Protein AF-A0A3G2GBD2-F1 (afdb_monomer_lite)

Structure (mmCIF, N/CA/C/O backbone):
data_AF-A0A3G2GBD2-F1
#
_entry.id   AF-A0A3G2GBD2-F1
#
loop_
_atom_site.group_PDB
_atom_site.id
_atom_site.type_symbol
_atom_site.label_atom_id
_atom_site.label_alt_id
_atom_site.label_comp_id
_atom_site.label_asym_id
_atom_site.label_entity_id
_atom_site.label_seq_id
_atom_site.pdbx_PDB_ins_code
_atom_site.Cartn_x
_atom_site.Cartn_y
_atom_site.Cartn_z
_atom_site.occupancy
_atom_site.B_iso_or_equiv
_atom_site.auth_seq_id
_atom_site.auth_comp_id
_atom_site.auth_asym_id
_atom_site.auth_atom_id
_atom_site.pdbx_PDB_model_num
ATOM 1 N N . MET A 1 1 ? -3.063 11.799 7.514 1.00 60.97 1 MET A N 1
ATOM 2 C CA . MET A 1 1 ? -2.090 10.827 6.973 1.00 60.97 1 MET A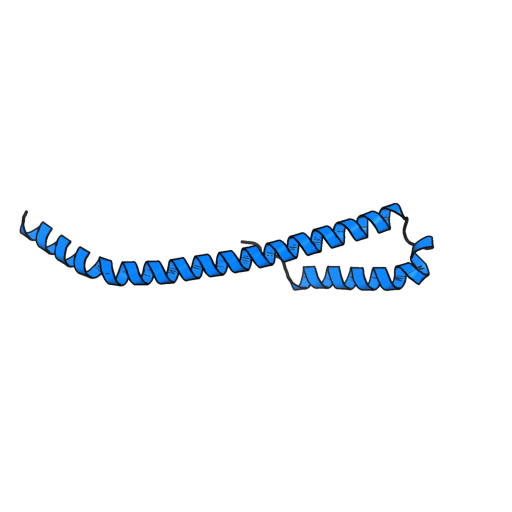 CA 1
ATOM 3 C C . MET A 1 1 ? -2.240 10.835 5.461 1.00 60.97 1 MET A C 1
ATOM 5 O O . MET A 1 1 ? -3.341 10.575 4.988 1.00 60.97 1 MET A O 1
ATOM 9 N N . LYS A 1 2 ? -1.204 11.241 4.718 1.00 73.31 2 LYS A N 1
ATOM 10 C CA . LYS A 1 2 ? -1.257 11.256 3.250 1.00 73.31 2 LYS A CA 1
ATOM 11 C C . LYS A 1 2 ? -1.246 9.800 2.775 1.00 73.31 2 LYS A C 1
ATOM 13 O O . LYS A 1 2 ? -0.380 9.039 3.198 1.00 73.31 2 LYS A O 1
ATOM 18 N N . ARG A 1 3 ? -2.253 9.392 2.004 1.00 86.31 3 ARG A N 1
ATOM 19 C CA . ARG A 1 3 ? -2.285 8.060 1.389 1.00 86.31 3 ARG A CA 1
ATOM 20 C C . ARG A 1 3 ? -1.477 8.095 0.098 1.00 86.31 3 ARG A C 1
ATOM 22 O O . ARG A 1 3 ? -1.441 9.142 -0.546 1.00 86.31 3 ARG A O 1
ATOM 29 N N . ILE A 1 4 ? -0.844 6.978 -0.250 1.00 90.69 4 ILE A N 1
ATOM 30 C CA . ILE A 1 4 ? -0.290 6.826 -1.595 1.00 90.69 4 ILE A CA 1
ATOM 31 C C . ILE A 1 4 ? -1.477 6.741 -2.553 1.00 90.69 4 ILE A C 1
ATOM 33 O O . ILE A 1 4 ? -2.413 5.971 -2.314 1.00 90.69 4 ILE A O 1
ATOM 37 N N . ASP A 1 5 ? -1.461 7.564 -3.598 1.00 92.69 5 ASP A N 1
ATOM 38 C CA . ASP A 1 5 ? -2.487 7.523 -4.628 1.00 92.69 5 ASP A CA 1
ATOM 39 C C . ASP A 1 5 ? -2.286 6.256 -5.471 1.00 92.69 5 ASP A C 1
ATOM 41 O O . ASP A 1 5 ? -1.259 6.046 -6.114 1.00 92.69 5 ASP A O 1
ATOM 45 N N . THR A 1 6 ? -3.275 5.366 -5.414 1.00 94.12 6 THR A N 1
ATOM 46 C CA . THR A 1 6 ? -3.242 4.086 -6.132 1.00 94.12 6 THR A CA 1
ATOM 47 C C . THR A 1 6 ? -3.328 4.283 -7.639 1.00 94.12 6 THR A C 1
ATOM 49 O O . THR A 1 6 ? -2.737 3.510 -8.387 1.00 94.12 6 THR A O 1
ATOM 52 N N . LYS A 1 7 ? -4.029 5.327 -8.088 1.00 95.12 7 LYS A N 1
ATOM 53 C CA . LYS A 1 7 ? -4.117 5.657 -9.503 1.00 95.12 7 LYS A CA 1
ATOM 54 C C . LYS A 1 7 ? -2.775 6.176 -10.004 1.00 95.12 7 LYS A C 1
ATOM 56 O O . LYS A 1 7 ? -2.293 5.676 -11.007 1.00 95.12 7 LYS A O 1
ATOM 61 N N . GLU A 1 8 ? -2.149 7.096 -9.270 1.00 94.81 8 GLU A N 1
ATOM 62 C CA . GLU A 1 8 ? -0.813 7.609 -9.611 1.00 94.81 8 GLU A CA 1
ATOM 63 C C . GLU A 1 8 ? 0.223 6.479 -9.689 1.00 94.81 8 GLU A C 1
ATOM 65 O O . GLU A 1 8 ? 0.979 6.394 -10.657 1.00 94.81 8 GLU A O 1
ATOM 70 N N . HIS A 1 9 ? 0.215 5.568 -8.708 1.00 95.50 9 HIS A N 1
ATOM 71 C CA . HIS A 1 9 ? 1.066 4.381 -8.733 1.00 95.50 9 HIS A CA 1
ATOM 72 C C . HIS A 1 9 ? 0.826 3.550 -10.000 1.00 95.50 9 HIS A C 1
ATOM 74 O O . HIS A 1 9 ? 1.768 3.261 -10.736 1.00 95.50 9 HIS A O 1
ATOM 80 N N . GLN A 1 10 ? -0.433 3.205 -10.286 1.00 96.88 10 GLN A N 1
ATOM 81 C CA . GLN A 1 10 ? -0.762 2.358 -11.426 1.00 96.88 10 GLN A CA 1
ATOM 82 C C . GLN A 1 10 ? -0.461 3.031 -12.768 1.00 96.88 10 GLN A C 1
ATOM 84 O O . GLN A 1 10 ? -0.003 2.366 -13.695 1.00 96.88 10 GLN A O 1
ATOM 89 N N . ASP A 1 11 ? -0.680 4.340 -12.873 1.00 97.69 11 ASP A N 1
ATOM 90 C CA . ASP A 1 11 ? -0.358 5.120 -14.063 1.00 97.69 11 ASP A CA 1
ATOM 91 C C . ASP A 1 11 ? 1.152 5.058 -14.353 1.00 97.69 11 ASP A C 1
ATOM 93 O O . ASP A 1 11 ? 1.538 4.801 -15.495 1.00 97.69 11 ASP A O 1
ATOM 97 N N . LEU A 1 12 ? 2.010 5.176 -13.331 1.00 97.00 12 LEU A N 1
ATOM 98 C CA . LEU A 1 12 ? 3.462 5.015 -13.483 1.00 97.00 12 LEU A CA 1
ATOM 99 C C . LEU A 1 12 ? 3.866 3.595 -13.908 1.00 97.00 12 LEU A C 1
ATOM 101 O O . LEU A 1 12 ? 4.689 3.452 -14.815 1.00 97.00 12 LEU A O 1
ATOM 105 N N . ILE A 1 13 ? 3.271 2.550 -13.317 1.00 97.56 13 ILE A N 1
ATOM 106 C CA . ILE A 1 13 ? 3.529 1.160 -13.737 1.00 97.56 13 ILE A CA 1
ATOM 107 C C . ILE A 1 13 ? 3.125 0.956 -15.201 1.00 97.56 13 ILE A C 1
ATOM 109 O O . ILE A 1 13 ? 3.883 0.392 -15.989 1.00 97.56 13 ILE A O 1
ATOM 113 N N . ASN A 1 14 ? 1.961 1.468 -15.599 1.00 97.50 14 ASN A N 1
ATOM 114 C CA . ASN A 1 14 ? 1.464 1.347 -16.967 1.00 97.50 14 ASN A CA 1
ATOM 115 C C . ASN A 1 14 ? 2.370 2.067 -17.978 1.00 97.50 14 ASN A C 1
ATOM 117 O O . ASN A 1 14 ? 2.594 1.558 -19.078 1.00 97.50 14 ASN A O 1
ATOM 121 N N . VAL A 1 15 ? 2.896 3.244 -17.624 1.00 97.56 15 VAL A N 1
ATOM 122 C CA . VAL A 1 15 ? 3.877 3.961 -18.452 1.00 97.56 15 VAL A CA 1
ATOM 123 C C . 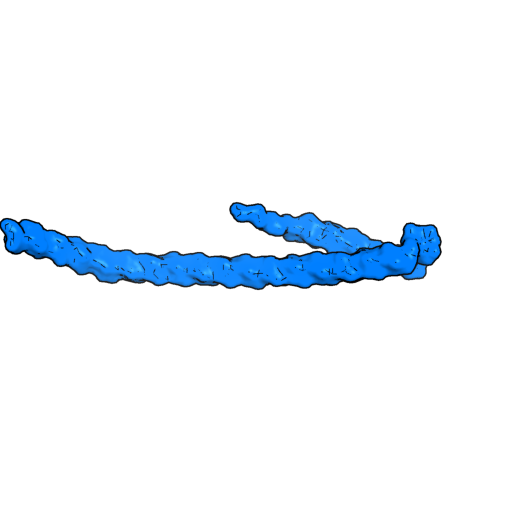VAL A 1 15 ? 5.154 3.136 -18.601 1.00 97.56 15 VAL A C 1
ATOM 125 O O . VAL A 1 15 ? 5.663 3.016 -19.714 1.00 97.56 15 VAL A O 1
ATOM 128 N N . PHE A 1 16 ? 5.639 2.517 -17.524 1.00 97.06 16 PHE A N 1
ATOM 129 C CA . PHE A 1 16 ? 6.831 1.676 -17.584 1.00 97.06 16 PHE A CA 1
ATOM 130 C C . PHE A 1 16 ? 6.631 0.395 -18.415 1.00 97.06 16 PHE A C 1
ATOM 132 O O . PHE A 1 16 ? 7.521 -0.013 -19.159 1.00 97.06 16 PHE A O 1
ATOM 139 N N . GLU A 1 17 ? 5.450 -0.222 -18.374 1.00 96.31 17 GLU A N 1
ATOM 140 C CA . GLU A 1 17 ? 5.158 -1.369 -19.244 1.00 96.31 17 GLU A CA 1
ATOM 141 C C . GLU A 1 17 ? 5.134 -0.978 -20.728 1.00 96.31 17 GLU A C 1
ATOM 143 O O . GLU A 1 17 ? 5.667 -1.703 -21.568 1.00 96.31 17 GLU A O 1
ATOM 148 N N . ARG A 1 18 ? 4.606 0.207 -21.066 1.00 95.94 18 ARG A N 1
ATOM 149 C CA . ARG A 1 18 ? 4.714 0.750 -22.433 1.00 95.94 18 ARG A CA 1
ATOM 150 C C . ARG A 1 18 ? 6.162 1.046 -22.809 1.00 95.94 18 ARG A C 1
ATOM 152 O O . ARG A 1 18 ? 6.573 0.737 -23.921 1.00 95.94 18 ARG A O 1
ATOM 159 N N . TYR A 1 19 ? 6.937 1.612 -21.884 1.00 95.69 19 TYR A N 1
ATOM 160 C CA . TYR A 1 19 ? 8.368 1.833 -22.073 1.00 95.69 19 TYR A CA 1
ATOM 161 C C . TYR A 1 19 ? 9.084 0.529 -22.445 1.00 95.69 19 TYR A C 1
ATOM 163 O O . TYR A 1 19 ? 9.776 0.500 -23.456 1.00 95.69 19 TYR A O 1
ATOM 171 N N . LYS A 1 20 ? 8.843 -0.570 -21.714 1.00 94.06 20 LYS A N 1
ATOM 172 C CA . LYS A 1 20 ? 9.422 -1.889 -22.024 1.00 94.06 20 LYS A CA 1
ATOM 173 C C . LYS A 1 20 ? 9.076 -2.371 -23.431 1.00 94.06 20 LYS A C 1
ATOM 175 O O . LYS A 1 20 ? 9.961 -2.838 -24.133 1.00 94.06 20 LYS A O 1
ATOM 180 N N . GLN A 1 21 ? 7.820 -2.220 -23.853 1.00 93.56 21 GLN A N 1
ATOM 181 C CA . GLN A 1 21 ? 7.382 -2.620 -25.197 1.00 93.56 21 GLN A CA 1
ATOM 182 C C . GLN A 1 21 ? 8.108 -1.851 -26.306 1.00 93.56 21 GLN A C 1
ATOM 184 O O . GLN A 1 21 ? 8.413 -2.415 -27.353 1.00 93.56 21 GLN A O 1
ATOM 189 N N . PHE A 1 22 ? 8.381 -0.562 -26.090 1.00 94.38 22 PHE A N 1
ATOM 190 C CA . PHE A 1 22 ? 9.095 0.262 -27.065 1.00 94.38 22 PHE A CA 1
ATOM 191 C C . PHE A 1 22 ? 10.612 0.131 -26.976 1.00 94.38 22 PHE A C 1
ATOM 193 O O . PHE A 1 22 ? 11.288 0.355 -27.978 1.00 94.38 22 PHE A O 1
ATOM 200 N N . TYR A 1 23 ? 11.151 -0.236 -25.814 1.00 93.19 23 TYR A N 1
ATOM 201 C CA . TYR A 1 23 ? 12.589 -0.370 -25.609 1.00 93.19 23 TYR A CA 1
ATOM 202 C C . TYR A 1 23 ? 13.201 -1.411 -26.552 1.00 93.19 23 TYR A C 1
ATOM 204 O O . TYR A 1 23 ? 14.240 -1.154 -27.152 1.00 93.19 23 TYR A O 1
ATOM 212 N N . ASP A 1 24 ? 12.515 -2.529 -26.785 1.00 87.50 24 ASP A N 1
ATOM 213 C CA . ASP A 1 24 ? 12.994 -3.566 -27.709 1.00 87.50 24 ASP A CA 1
ATOM 214 C C . ASP A 1 24 ? 13.084 -3.072 -29.168 1.00 87.50 24 ASP A C 1
ATOM 216 O O . ASP A 1 24 ? 13.860 -3.600 -29.962 1.00 87.50 24 ASP A O 1
ATOM 220 N N . LEU A 1 25 ? 12.304 -2.045 -29.527 1.00 92.19 25 LEU A N 1
ATOM 221 C CA . LEU A 1 25 ? 12.239 -1.487 -30.881 1.00 92.19 25 LEU A CA 1
ATOM 222 C C . LEU A 1 25 ? 13.148 -0.265 -31.072 1.00 92.19 25 LEU A C 1
ATOM 224 O O . LEU A 1 25 ? 13.703 -0.074 -32.153 1.00 92.19 25 LEU A O 1
ATOM 228 N N . TYR A 1 26 ? 13.266 0.580 -30.046 1.00 93.81 26 TYR A N 1
ATOM 229 C CA . TYR A 1 26 ? 13.874 1.913 -30.148 1.00 93.81 26 TYR A CA 1
ATOM 230 C C . TYR A 1 26 ? 14.837 2.245 -29.000 1.00 93.81 26 TYR A C 1
ATOM 232 O O . TYR A 1 26 ? 15.389 3.346 -28.961 1.00 93.81 26 TYR A O 1
ATOM 240 N N . GLY A 1 27 ? 15.032 1.341 -28.040 1.00 88.38 27 GLY A N 1
ATOM 241 C CA . GLY A 1 27 ? 15.769 1.605 -26.803 1.00 88.38 27 GLY A CA 1
ATOM 242 C C . GLY A 1 27 ? 17.214 2.019 -27.050 1.00 88.38 27 GLY A C 1
ATOM 243 O O . GLY A 1 27 ? 17.653 3.031 -26.517 1.00 88.38 27 GLY A O 1
ATOM 244 N N . ASN A 1 28 ? 17.907 1.323 -27.954 1.00 86.38 28 ASN A N 1
ATOM 245 C CA . ASN A 1 28 ? 19.318 1.559 -28.281 1.00 86.38 28 ASN A CA 1
ATOM 246 C C . ASN A 1 28 ? 19.630 2.941 -28.893 1.00 86.38 28 ASN A C 1
ATOM 248 O O . ASN A 1 28 ? 20.791 3.342 -28.911 1.00 86.38 28 ASN A O 1
ATOM 252 N N . ILE A 1 29 ? 18.625 3.657 -29.408 1.00 92.88 29 ILE A N 1
ATOM 253 C CA . ILE A 1 29 ? 18.777 5.001 -29.989 1.00 92.88 29 ILE A CA 1
ATOM 254 C C . ILE A 1 29 ? 18.134 6.102 -29.139 1.00 92.88 29 ILE A C 1
ATOM 256 O O . ILE A 1 29 ? 18.393 7.279 -29.381 1.00 92.88 29 ILE A O 1
ATOM 260 N N . THR A 1 30 ? 17.285 5.745 -28.171 1.00 92.19 30 THR A N 1
ATOM 261 C CA . THR A 1 30 ? 16.514 6.715 -27.374 1.00 92.19 30 THR A CA 1
ATOM 262 C C . THR A 1 30 ? 16.944 6.794 -25.915 1.00 92.19 30 THR A C 1
ATOM 264 O O . THR A 1 30 ? 16.657 7.799 -25.267 1.00 92.19 30 THR A O 1
ATOM 267 N N . VAL A 1 31 ? 17.615 5.767 -25.388 1.00 92.94 31 VAL A N 1
ATOM 268 C CA . VAL A 1 31 ? 17.959 5.661 -23.967 1.00 92.94 31 VAL A CA 1
ATOM 269 C C . VAL A 1 31 ? 19.331 5.012 -23.814 1.00 92.94 31 VAL A C 1
ATOM 271 O O . VAL A 1 31 ? 19.663 4.065 -24.523 1.00 92.94 31 VAL A O 1
ATOM 274 N N . THR A 1 32 ? 20.140 5.512 -22.881 1.00 94.25 32 THR A N 1
ATOM 275 C CA . THR A 1 32 ? 21.424 4.878 -22.557 1.00 94.25 32 THR A CA 1
ATOM 276 C C . THR A 1 32 ? 21.211 3.588 -21.756 1.00 94.25 32 THR A C 1
ATOM 278 O O . THR A 1 32 ? 20.197 3.426 -21.075 1.00 94.25 32 THR A O 1
ATOM 281 N N . GLU A 1 33 ? 22.163 2.654 -21.803 1.00 91.44 33 GLU A N 1
ATOM 282 C CA . GLU A 1 33 ? 22.083 1.421 -21.001 1.00 91.44 33 GLU A CA 1
ATOM 283 C C . GLU A 1 33 ? 22.029 1.713 -19.490 1.00 91.44 33 GLU A C 1
ATOM 285 O O . GLU A 1 33 ? 21.295 1.052 -18.752 1.00 91.44 33 GLU A O 1
ATOM 290 N N . ASP A 1 34 ? 22.756 2.738 -19.032 1.00 95.56 34 ASP A N 1
ATOM 291 C CA . ASP A 1 34 ? 22.743 3.166 -17.631 1.00 95.56 34 ASP A CA 1
ATOM 292 C C . ASP A 1 34 ? 21.372 3.721 -17.216 1.00 95.56 34 ASP A C 1
ATOM 294 O O . ASP A 1 34 ? 20.868 3.374 -16.144 1.00 95.56 34 ASP A O 1
ATOM 298 N N . ASP A 1 35 ? 20.730 4.525 -18.069 1.00 94.81 35 ASP A N 1
ATOM 299 C CA . ASP A 1 35 ? 19.393 5.058 -17.796 1.00 94.81 35 ASP A CA 1
ATOM 300 C C . ASP A 1 35 ? 18.333 3.947 -17.750 1.00 94.81 35 ASP A C 1
ATOM 302 O O . ASP A 1 35 ? 17.510 3.928 -16.833 1.00 94.81 35 ASP A O 1
ATOM 306 N N . ASP A 1 36 ? 18.361 2.984 -18.680 1.00 95.12 36 ASP A N 1
ATOM 307 C CA . ASP A 1 36 ? 17.453 1.822 -18.656 1.00 95.12 36 ASP A CA 1
ATOM 308 C C . ASP A 1 36 ? 17.633 1.002 -17.370 1.00 95.12 36 ASP A C 1
ATOM 310 O O . ASP A 1 36 ? 16.656 0.660 -16.692 1.00 95.12 36 ASP A O 1
ATOM 314 N N . LYS A 1 37 ? 18.885 0.762 -16.968 1.00 95.88 37 LYS A N 1
ATOM 315 C CA . LYS A 1 37 ? 19.200 0.070 -15.716 1.00 95.88 37 LYS A CA 1
ATOM 316 C C . LYS A 1 37 ? 18.641 0.814 -14.503 1.00 95.88 37 LYS A C 1
ATOM 318 O O . LYS A 1 37 ? 18.038 0.186 -13.628 1.00 95.88 37 LYS A O 1
ATOM 323 N N . ILE A 1 38 ? 18.800 2.138 -14.455 1.00 97.25 38 ILE A N 1
ATOM 324 C CA . ILE A 1 38 ? 18.240 2.973 -13.386 1.00 97.25 38 ILE A CA 1
ATOM 325 C C . ILE A 1 38 ? 16.711 2.881 -13.387 1.00 97.25 38 ILE A C 1
ATOM 327 O O . ILE A 1 38 ? 16.122 2.662 -12.328 1.00 97.25 38 ILE A O 1
ATOM 331 N N . LEU A 1 39 ? 16.053 2.994 -14.542 1.00 96.12 39 LEU A N 1
ATOM 332 C CA . LEU A 1 39 ? 14.592 2.915 -14.645 1.00 96.12 39 LEU A CA 1
ATOM 333 C C . LEU A 1 39 ? 14.057 1.567 -14.139 1.00 96.12 39 LEU A C 1
ATOM 335 O O . LEU A 1 39 ? 13.140 1.541 -13.314 1.00 96.12 39 LEU A O 1
ATOM 339 N N . ARG A 1 40 ? 14.671 0.452 -14.555 1.00 96.19 40 ARG A N 1
ATOM 340 C CA . ARG A 1 40 ? 14.319 -0.906 -14.094 1.00 96.19 40 ARG A CA 1
ATOM 341 C C . ARG A 1 40 ? 14.533 -1.094 -12.598 1.00 96.19 40 ARG A C 1
ATOM 343 O O . ARG A 1 40 ? 13.727 -1.745 -11.930 1.00 96.19 40 ARG A O 1
ATOM 350 N N . GLN A 1 41 ? 15.598 -0.521 -12.050 1.00 98.00 41 GLN A N 1
ATOM 351 C CA . GLN A 1 41 ? 15.827 -0.557 -10.613 1.00 98.00 41 GLN A CA 1
ATOM 352 C C . GLN A 1 41 ? 14.751 0.247 -9.870 1.00 98.00 41 GLN A C 1
ATOM 354 O O . GLN A 1 41 ? 14.121 -0.267 -8.946 1.00 98.00 41 GLN A O 1
ATOM 359 N N . ARG A 1 42 ? 14.495 1.491 -10.289 1.00 97.88 42 ARG A N 1
ATOM 360 C CA . ARG A 1 42 ? 13.563 2.392 -9.598 1.00 97.88 42 ARG A CA 1
ATOM 361 C C . ARG A 1 42 ? 12.120 1.920 -9.656 1.00 97.88 42 ARG A C 1
ATOM 363 O O . ARG A 1 42 ? 11.419 2.058 -8.659 1.00 97.88 42 ARG A O 1
ATOM 370 N N . ILE A 1 43 ? 11.675 1.334 -10.767 1.00 97.81 43 ILE A N 1
ATOM 371 C CA . ILE A 1 43 ? 10.319 0.777 -10.837 1.00 97.81 43 ILE A CA 1
ATOM 372 C C . ILE A 1 43 ? 10.158 -0.423 -9.895 1.0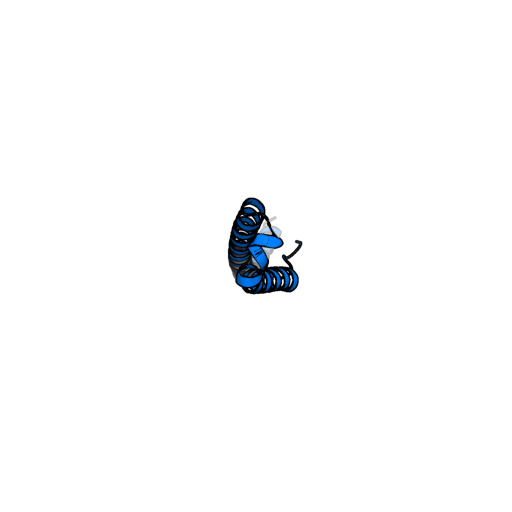0 97.81 43 ILE A C 1
ATOM 374 O O . ILE A 1 43 ? 9.137 -0.534 -9.222 1.00 97.81 43 ILE A O 1
ATOM 378 N N . THR A 1 44 ? 11.191 -1.266 -9.777 1.00 97.75 44 THR A N 1
ATOM 379 C CA . THR A 1 44 ? 11.192 -2.425 -8.873 1.00 97.75 44 THR A CA 1
ATOM 380 C C . THR A 1 44 ? 11.127 -1.964 -7.417 1.00 97.75 44 THR A C 1
ATOM 382 O O . THR A 1 44 ? 10.318 -2.460 -6.634 1.00 97.75 44 THR A O 1
ATOM 385 N N . GLU A 1 45 ? 11.932 -0.961 -7.056 1.00 98.00 45 GLU A N 1
ATOM 386 C CA . GLU A 1 45 ? 11.900 -0.337 -5.730 1.00 98.00 45 GLU A CA 1
ATOM 387 C C . GLU A 1 45 ? 10.541 0.322 -5.437 1.00 98.00 45 GLU A C 1
ATOM 389 O O . GLU A 1 45 ? 10.014 0.187 -4.329 1.00 98.00 45 GLU A O 1
ATOM 394 N N . LEU A 1 46 ? 9.945 1.003 -6.423 1.00 97.31 46 LEU A N 1
ATOM 395 C CA . LEU A 1 46 ? 8.632 1.638 -6.299 1.00 97.31 46 LEU A CA 1
ATOM 396 C C . LEU A 1 46 ? 7.529 0.603 -6.042 1.00 97.31 46 LEU A C 1
ATOM 398 O O . LEU A 1 46 ? 6.720 0.799 -5.134 1.00 97.31 46 LEU A O 1
ATOM 402 N N . GLN A 1 47 ? 7.506 -0.489 -6.812 1.00 97.38 47 GLN A N 1
ATOM 403 C CA . GLN A 1 47 ? 6.553 -1.589 -6.638 1.00 97.38 47 GLN A CA 1
ATOM 404 C C . GLN A 1 47 ? 6.698 -2.228 -5.257 1.00 97.38 47 GLN A C 1
ATOM 406 O O . GLN A 1 47 ? 5.726 -2.272 -4.506 1.00 97.38 47 GLN A O 1
ATOM 411 N N . GLY A 1 48 ? 7.919 -2.599 -4.859 1.00 97.75 48 GLY A N 1
ATOM 412 C CA . GLY A 1 48 ? 8.160 -3.186 -3.538 1.00 97.75 48 GLY A CA 1
ATOM 413 C C . GLY A 1 48 ? 7.767 -2.254 -2.385 1.00 97.75 48 GLY A C 1
ATOM 414 O O . GLY A 1 48 ? 7.191 -2.692 -1.387 1.00 97.75 48 GLY A O 1
ATOM 415 N N . THR A 1 49 ? 8.014 -0.949 -2.530 1.00 97.19 49 THR A N 1
ATOM 416 C CA . THR A 1 49 ? 7.595 0.052 -1.537 1.00 97.19 49 THR A CA 1
ATOM 417 C C . THR A 1 49 ? 6.071 0.166 -1.459 1.00 97.19 49 THR A C 1
ATOM 419 O O . THR A 1 49 ? 5.515 0.269 -0.362 1.00 97.19 49 THR A O 1
ATOM 422 N N . TYR A 1 50 ? 5.380 0.138 -2.601 1.00 97.12 50 TYR A N 1
ATOM 423 C CA . TYR A 1 50 ? 3.921 0.188 -2.654 1.00 97.12 50 TYR A CA 1
ATOM 424 C C . TYR A 1 50 ? 3.279 -1.070 -2.055 1.00 97.12 50 TYR A C 1
ATOM 426 O O . TYR A 1 50 ? 2.352 -0.956 -1.252 1.00 97.12 50 TYR A O 1
ATOM 434 N N . ASP A 1 51 ? 3.812 -2.252 -2.353 1.00 97.12 51 ASP A N 1
ATOM 435 C CA . ASP A 1 51 ? 3.343 -3.517 -1.781 1.00 97.12 51 ASP A CA 1
ATOM 436 C C . ASP A 1 51 ? 3.487 -3.520 -0.257 1.00 97.12 51 ASP A C 1
ATOM 438 O O . ASP A 1 51 ? 2.545 -3.837 0.477 1.00 97.12 51 ASP A O 1
ATOM 442 N N . TYR A 1 52 ? 4.642 -3.076 0.244 1.00 97.69 52 TYR A N 1
ATOM 443 C CA . TYR A 1 52 ? 4.858 -2.938 1.680 1.00 97.69 52 TYR A CA 1
ATOM 444 C C . TYR A 1 52 ? 3.887 -1.931 2.315 1.00 97.69 52 TYR A C 1
ATOM 446 O O . TYR A 1 52 ? 3.329 -2.183 3.386 1.00 97.69 52 TYR A O 1
ATOM 454 N N . TYR A 1 53 ? 3.612 -0.814 1.638 1.00 96.25 53 TYR A N 1
ATOM 455 C CA . TYR A 1 53 ? 2.596 0.142 2.072 1.00 96.25 53 TYR A CA 1
ATOM 456 C C . TYR A 1 53 ? 1.197 -0.491 2.182 1.00 96.25 53 TYR A C 1
ATOM 458 O O . TYR A 1 53 ? 0.497 -0.236 3.167 1.00 96.25 53 TYR A O 1
ATOM 466 N N . GLN A 1 54 ? 0.795 -1.345 1.235 1.00 96.00 54 GLN A N 1
ATOM 467 C CA . GLN A 1 54 ? -0.488 -2.056 1.299 1.00 96.00 54 GLN A CA 1
ATOM 468 C C . GLN A 1 54 ? -0.564 -2.995 2.509 1.00 96.00 54 GLN A C 1
ATOM 470 O O . GLN A 1 54 ? -1.574 -3.006 3.221 1.00 96.00 54 GLN A O 1
ATOM 475 N N . VAL A 1 55 ? 0.520 -3.719 2.805 1.00 97.62 55 VAL A N 1
ATOM 476 C CA . VAL A 1 55 ? 0.616 -4.564 4.008 1.00 97.62 55 VAL A CA 1
ATOM 477 C C . VAL A 1 55 ? 0.449 -3.727 5.279 1.00 97.62 55 VAL A C 1
ATOM 479 O O . VAL A 1 55 ? -0.339 -4.079 6.160 1.00 97.62 55 VAL A O 1
ATOM 482 N N . LEU A 1 56 ? 1.125 -2.578 5.369 1.00 96.62 56 LEU A N 1
ATOM 483 C CA . LEU A 1 56 ? 1.006 -1.684 6.523 1.00 96.62 56 LEU A CA 1
ATOM 484 C C . LEU A 1 56 ? -0.413 -1.126 6.693 1.00 96.62 56 LEU A C 1
ATOM 486 O O . LEU A 1 56 ? -0.915 -1.049 7.817 1.00 96.62 56 LEU A O 1
ATOM 490 N N . LEU A 1 57 ? -1.083 -0.752 5.600 1.00 95.12 57 LEU A N 1
ATOM 491 C CA . LEU A 1 57 ? -2.479 -0.309 5.646 1.00 95.12 57 LEU A CA 1
ATOM 492 C C . LEU A 1 57 ? -3.415 -1.405 6.161 1.00 95.12 57 LEU A C 1
ATOM 494 O O . LEU A 1 57 ? -4.335 -1.122 6.942 1.00 95.12 57 LEU A O 1
ATOM 498 N N . PHE A 1 58 ? -3.190 -2.644 5.730 1.00 96.50 58 PHE A N 1
ATOM 499 C CA . PHE A 1 58 ? -3.962 -3.793 6.180 1.00 96.50 58 PHE A CA 1
ATOM 500 C C . PHE A 1 58 ? -3.791 -4.025 7.688 1.00 96.50 58 PHE A C 1
ATOM 502 O O . PHE A 1 58 ? -4.784 -4.074 8.423 1.00 96.50 58 PHE A O 1
ATOM 509 N N . GLU A 1 59 ? -2.550 -4.072 8.176 1.00 97.62 59 GLU A N 1
ATOM 510 C CA . GLU A 1 59 ? -2.268 -4.275 9.602 1.00 97.62 59 GLU A CA 1
ATOM 511 C C . GLU A 1 59 ? -2.784 -3.116 10.468 1.00 97.62 59 GLU A C 1
ATOM 513 O O . GLU A 1 59 ? -3.371 -3.342 11.531 1.00 97.62 59 GLU A O 1
ATOM 5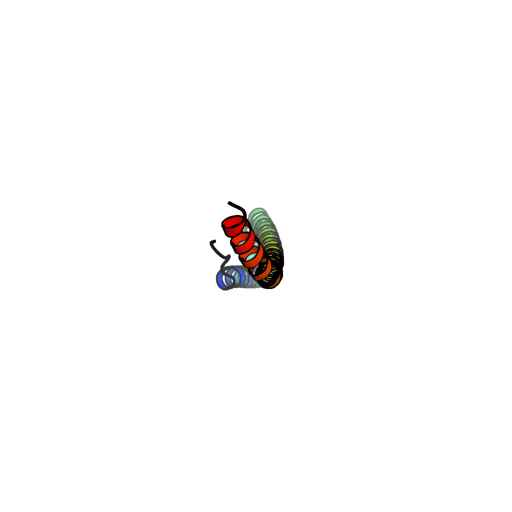18 N N . LEU A 1 60 ? -2.679 -1.869 9.995 1.00 96.44 60 LEU A N 1
ATOM 519 C CA . LEU A 1 60 ? -3.259 -0.713 10.684 1.00 96.44 60 LEU A CA 1
ATOM 520 C C . LEU A 1 60 ? -4.783 -0.841 10.813 1.00 96.44 60 LEU A C 1
ATOM 522 O O . LEU A 1 60 ? -5.345 -0.587 11.881 1.00 96.44 60 LEU A O 1
ATOM 526 N N . SER A 1 61 ? -5.458 -1.268 9.745 1.00 96.44 61 SER A N 1
ATOM 527 C CA . SER A 1 61 ? -6.913 -1.459 9.740 1.00 96.44 61 SER A CA 1
ATOM 528 C C . SER A 1 61 ? -7.341 -2.545 10.729 1.00 96.44 61 SER A C 1
ATOM 530 O O . SER A 1 61 ? -8.304 -2.373 11.483 1.00 96.44 61 SER A O 1
ATOM 532 N N . LYS A 1 62 ? -6.591 -3.648 10.785 1.00 98.12 62 LYS A N 1
ATOM 533 C CA . LYS A 1 62 ? -6.791 -4.736 11.749 1.00 98.12 62 LYS A CA 1
ATOM 534 C C . LYS A 1 62 ? -6.574 -4.273 13.192 1.00 98.12 62 LYS A C 1
ATOM 536 O O . LYS A 1 62 ? -7.391 -4.585 14.064 1.00 98.12 62 LYS A O 1
ATOM 541 N N . CYS A 1 63 ? -5.523 -3.492 13.440 1.00 98.12 63 CYS A N 1
ATOM 542 C CA . CYS A 1 63 ? -5.234 -2.900 14.745 1.00 98.12 63 CYS A CA 1
ATOM 543 C C . CYS A 1 63 ? -6.382 -1.993 15.216 1.00 98.12 63 CYS A C 1
ATOM 545 O O . CYS A 1 63 ? -6.922 -2.187 16.309 1.00 98.12 63 CYS A O 1
ATOM 547 N N . LEU A 1 64 ? -6.837 -1.075 14.356 1.00 98.00 64 LEU A N 1
ATOM 548 C CA . LEU A 1 64 ? -7.964 -0.183 14.644 1.00 98.00 64 LEU A CA 1
ATOM 549 C C . LEU A 1 64 ? -9.235 -0.961 14.997 1.00 98.00 64 LEU A C 1
ATOM 551 O O . LEU A 1 64 ? -9.885 -0.660 16.000 1.00 98.00 64 LEU A O 1
ATOM 555 N N . ARG A 1 65 ? -9.564 -2.000 14.223 1.00 98.12 65 ARG A N 1
ATOM 556 C CA . ARG A 1 65 ? -10.743 -2.841 14.473 1.00 98.12 65 ARG A CA 1
ATOM 557 C C . ARG A 1 65 ? -10.646 -3.578 15.810 1.00 98.12 65 ARG A C 1
ATOM 559 O O . ARG A 1 65 ? -11.618 -3.632 16.563 1.00 98.12 65 ARG A O 1
ATOM 566 N N . THR A 1 66 ? -9.465 -4.102 16.127 1.00 98.44 66 THR A N 1
ATOM 567 C CA . THR A 1 66 ? -9.194 -4.815 17.385 1.00 98.44 66 THR A CA 1
ATOM 568 C C . THR A 1 66 ? -9.328 -3.886 18.589 1.00 98.44 66 THR A C 1
ATOM 570 O O . THR A 1 66 ? -9.968 -4.242 19.583 1.00 98.44 66 THR A O 1
ATOM 573 N N . TYR A 1 67 ? -8.790 -2.668 18.487 1.00 98.25 67 TYR A N 1
ATOM 574 C CA . TYR A 1 67 ? -8.929 -1.642 19.515 1.00 98.25 67 TYR A CA 1
ATOM 575 C C . TYR A 1 67 ? -10.397 -1.251 19.732 1.00 98.25 67 TYR A C 1
ATOM 577 O O . TYR A 1 67 ? -10.873 -1.208 20.868 1.00 98.25 67 TYR A O 1
ATOM 585 N N . GLN A 1 68 ? -11.144 -1.003 18.653 1.00 98.31 68 GLN A N 1
ATOM 586 C CA . GLN A 1 68 ? -12.562 -0.642 18.732 1.00 98.31 68 GLN A CA 1
ATOM 587 C C . GLN A 1 68 ? -13.389 -1.737 19.414 1.00 98.31 68 GLN A C 1
ATOM 589 O O . GLN A 1 68 ? -14.145 -1.439 20.339 1.00 98.31 68 GLN A O 1
ATOM 594 N N . LEU A 1 69 ? -13.197 -3.000 19.026 1.00 98.38 69 LEU A N 1
ATOM 595 C CA . LEU A 1 69 ? -13.891 -4.133 19.637 1.00 98.38 69 LEU A CA 1
ATOM 596 C C . LEU A 1 69 ? -13.551 -4.266 21.128 1.00 98.38 69 LEU A C 1
ATOM 598 O O . LEU A 1 69 ? -14.443 -4.312 21.976 1.00 98.38 69 LEU A O 1
ATOM 602 N N . THR A 1 70 ? -12.259 -4.277 21.453 1.00 98.19 70 THR A N 1
ATOM 603 C CA . THR A 1 70 ? -11.783 -4.432 22.833 1.00 98.19 70 THR A CA 1
ATOM 604 C C . THR A 1 70 ? -12.267 -3.287 23.718 1.00 98.19 70 THR A C 1
ATOM 606 O O . THR A 1 70 ? -12.777 -3.516 24.815 1.00 98.19 70 THR A O 1
ATOM 609 N N . SER A 1 71 ? -12.178 -2.045 23.236 1.00 97.81 71 SER A N 1
ATOM 610 C CA . SER A 1 71 ? -12.639 -0.874 23.985 1.00 97.81 71 SER A CA 1
ATOM 611 C C . SER A 1 71 ? -14.150 -0.899 24.225 1.00 97.81 71 SER A C 1
ATOM 613 O O . SER A 1 71 ? -14.590 -0.568 25.326 1.00 97.81 71 SER A O 1
ATOM 615 N N . ALA A 1 72 ? -14.957 -1.344 23.256 1.00 97.75 72 ALA A N 1
ATOM 616 C CA . ALA A 1 72 ? -16.399 -1.497 23.433 1.00 97.75 72 ALA A CA 1
ATOM 617 C C . ALA A 1 72 ? -16.734 -2.537 24.517 1.00 97.75 72 ALA A C 1
ATOM 619 O O . ALA A 1 72 ? -17.545 -2.264 25.408 1.00 97.75 72 ALA A O 1
ATOM 620 N N . ILE A 1 73 ? -16.055 -3.691 24.495 1.00 97.56 73 ILE A N 1
ATOM 621 C CA . ILE A 1 73 ? -16.205 -4.735 25.517 1.00 97.56 73 ILE A CA 1
ATOM 622 C C . ILE A 1 73 ? -15.846 -4.175 26.894 1.00 97.56 73 ILE A C 1
ATOM 624 O O . ILE A 1 73 ? -16.666 -4.248 27.813 1.00 97.56 73 ILE A O 1
ATOM 628 N N . LEU A 1 74 ? -14.672 -3.555 27.033 1.00 97.56 74 LEU A N 1
ATOM 629 C CA . LEU A 1 74 ? -14.220 -2.986 28.303 1.00 97.56 74 LEU A CA 1
ATOM 630 C C . LEU A 1 74 ? -15.199 -1.941 28.837 1.00 97.56 74 LEU A C 1
ATOM 632 O O . LEU A 1 74 ? -15.606 -2.030 29.992 1.00 97.56 74 LEU A O 1
ATOM 636 N N . ARG A 1 75 ? -15.660 -1.003 28.002 1.00 96.25 75 ARG A N 1
ATOM 637 C CA . ARG A 1 75 ? -16.662 -0.001 28.405 1.00 96.25 75 ARG A CA 1
ATOM 638 C C . ARG A 1 75 ? -17.939 -0.657 28.925 1.00 96.25 75 ARG A C 1
ATOM 640 O O . ARG A 1 75 ? -18.422 -0.281 29.993 1.00 96.25 75 ARG A O 1
ATOM 647 N N . SER A 1 76 ? -18.451 -1.668 28.218 1.00 95.31 76 SER A N 1
ATOM 648 C CA . SER A 1 76 ? -19.672 -2.379 28.620 1.00 95.31 76 SER A CA 1
ATOM 649 C C . SER A 1 76 ? -19.529 -3.075 29.979 1.00 95.31 76 SER A C 1
ATOM 651 O O . SER A 1 76 ? -20.459 -3.058 30.788 1.00 95.31 76 SER A O 1
ATOM 653 N N . LYS A 1 77 ? -18.348 -3.643 30.260 1.00 96.12 77 LYS A N 1
ATOM 654 C CA . LYS A 1 77 ? -18.078 -4.407 31.482 1.00 96.12 77 LYS A CA 1
ATOM 655 C C . LYS A 1 77 ? -17.661 -3.530 32.655 1.00 96.12 77 LYS A C 1
ATOM 657 O O . LYS A 1 77 ? -18.032 -3.838 33.779 1.00 96.12 77 LYS A O 1
ATOM 662 N N . MET A 1 78 ? -16.934 -2.441 32.417 1.00 96.56 78 MET A N 1
ATOM 663 C CA . MET A 1 78 ? -16.377 -1.598 33.478 1.00 96.56 78 MET A CA 1
ATOM 664 C C . MET A 1 78 ? -17.349 -0.521 33.954 1.00 96.56 78 MET A C 1
ATOM 666 O O . MET A 1 78 ? -17.424 -0.258 35.151 1.00 96.56 78 MET A O 1
ATOM 670 N N . TYR A 1 79 ? -18.116 0.111 33.060 1.00 94.75 79 TYR A N 1
ATOM 671 C CA . TYR A 1 79 ? -18.852 1.326 33.429 1.00 94.75 79 TYR A CA 1
ATOM 672 C C . TYR A 1 79 ? -19.948 1.073 34.471 1.00 94.75 79 TYR A C 1
ATOM 674 O O . TYR A 1 79 ? -20.146 1.895 35.363 1.00 94.75 79 TYR A O 1
ATOM 682 N N . SER A 1 80 ? -20.651 -0.061 34.401 1.00 92.62 80 SER A N 1
ATOM 683 C CA . SER A 1 80 ? -21.694 -0.393 35.382 1.00 92.62 80 SER A CA 1
ATOM 684 C C . SER A 1 80 ? -21.119 -0.674 36.786 1.00 92.62 80 SER A C 1
ATOM 686 O O . SER A 1 80 ? -21.543 0.002 37.729 1.00 92.62 80 SER A O 1
ATOM 688 N N . PRO A 1 81 ? -20.122 -1.566 36.959 1.00 94.75 81 PRO A N 1
ATOM 689 C CA . PRO A 1 81 ? -19.445 -1.758 38.243 1.00 94.75 81 PRO A CA 1
ATOM 690 C C . PRO A 1 81 ? -18.806 -0.486 38.794 1.00 94.75 81 PRO A C 1
ATOM 692 O O . PRO A 1 81 ? -19.024 -0.169 39.959 1.00 94.75 81 PRO A O 1
ATOM 695 N N . VAL A 1 82 ? -18.095 0.286 37.962 1.00 95.50 82 VAL A N 1
ATOM 696 C CA . VAL A 1 82 ? -17.450 1.536 38.394 1.00 95.50 82 VAL A CA 1
ATOM 697 C C . VAL A 1 82 ? -18.482 2.518 38.947 1.00 95.50 82 VAL A C 1
ATOM 699 O O . VAL A 1 82 ? -18.266 3.089 40.016 1.00 95.50 82 VAL A O 1
ATOM 702 N N . ARG A 1 83 ? -19.644 2.673 38.292 1.00 92.38 83 ARG A N 1
ATOM 703 C CA . ARG A 1 83 ? -20.734 3.515 38.816 1.00 92.38 83 ARG A CA 1
ATOM 704 C C . ARG A 1 83 ? -21.215 3.040 40.185 1.00 92.38 83 ARG A C 1
ATOM 706 O O . ARG A 1 83 ? -21.309 3.852 41.099 1.00 92.38 83 ARG A O 1
ATOM 713 N N . LYS A 1 84 ? -21.462 1.735 40.347 1.00 94.38 84 LYS A N 1
ATOM 714 C CA . LYS A 1 84 ? -21.900 1.156 41.629 1.00 94.38 84 LYS A CA 1
ATOM 715 C C . LYS A 1 84 ? -20.868 1.386 42.736 1.00 94.38 84 LYS A C 1
ATOM 717 O O . LYS A 1 84 ? -21.226 1.875 43.803 1.00 94.38 84 LYS A O 1
ATOM 722 N N . MET A 1 85 ? -19.596 1.098 42.464 1.00 94.12 85 MET A N 1
ATOM 723 C CA . MET A 1 85 ? -18.489 1.318 43.402 1.00 94.12 85 MET A CA 1
ATOM 724 C C . MET A 1 85 ? -18.372 2.794 43.798 1.00 94.12 85 MET A C 1
ATOM 726 O O . MET A 1 85 ? -18.218 3.109 44.975 1.00 94.12 85 MET A O 1
ATOM 730 N N . THR A 1 86 ? -18.527 3.708 42.837 1.00 92.69 86 THR A N 1
ATOM 731 C CA . THR A 1 86 ? -18.509 5.157 43.094 1.00 92.69 86 THR A CA 1
ATOM 732 C C . THR A 1 86 ? -19.655 5.581 44.016 1.00 92.69 86 THR A C 1
ATOM 734 O O . THR A 1 86 ? -19.446 6.381 44.926 1.00 92.69 86 THR A O 1
ATOM 737 N N . THR A 1 87 ? -20.862 5.039 43.820 1.00 93.81 87 THR A N 1
ATOM 738 C CA . THR A 1 87 ? -22.010 5.305 44.699 1.00 93.81 87 THR A CA 1
ATOM 739 C C . THR A 1 87 ? -21.781 4.785 46.116 1.00 93.81 87 THR A C 1
ATOM 741 O O . THR A 1 87 ? -22.122 5.483 47.066 1.00 93.81 87 THR A O 1
ATOM 744 N N . ILE A 1 88 ? -21.199 3.591 46.269 1.00 93.31 88 ILE A N 1
ATOM 745 C CA . ILE A 1 88 ? -20.876 3.018 47.584 1.00 93.31 88 ILE A CA 1
ATOM 746 C C . ILE A 1 88 ? -19.857 3.904 48.314 1.00 93.31 88 ILE A C 1
ATOM 748 O O . ILE A 1 88 ? -20.114 4.302 49.444 1.00 93.31 88 ILE A O 1
ATOM 752 N N . ASN A 1 89 ? -18.768 4.296 47.645 1.00 88.75 89 ASN A N 1
ATOM 753 C CA . ASN A 1 89 ? -17.717 5.140 48.229 1.00 88.75 89 ASN A CA 1
ATOM 754 C C . ASN A 1 89 ? -18.251 6.502 48.722 1.00 88.75 89 ASN A C 1
ATOM 756 O O . ASN A 1 89 ? -17.858 6.991 49.776 1.00 88.75 89 ASN A O 1
ATOM 760 N N . LYS A 1 90 ? -19.200 7.108 47.994 1.00 86.12 90 LYS A N 1
ATOM 761 C CA . LYS A 1 90 ? -19.852 8.356 48.428 1.00 86.12 90 LYS A CA 1
ATOM 762 C C . LYS A 1 90 ? -20.729 8.203 49.674 1.00 86.12 90 LYS A C 1
ATOM 764 O O . LYS A 1 90 ? -20.961 9.202 50.332 1.00 86.12 90 LYS A O 1
ATOM 769 N N . LYS A 1 91 ? -21.257 7.006 49.952 1.00 80.12 91 LYS A N 1
ATOM 770 C CA . LYS A 1 91 ? -22.100 6.730 51.130 1.00 80.12 91 LYS A CA 1
ATOM 771 C C . LYS A 1 91 ? -21.292 6.322 52.364 1.00 80.12 91 LYS A C 1
ATOM 773 O O . LYS A 1 91 ? -21.826 6.363 53.463 1.00 80.12 91 LYS A O 1
ATOM 778 N N . SER A 1 92 ? -20.053 5.864 52.176 1.00 72.56 92 SER A N 1
ATOM 779 C CA . SER A 1 92 ? -19.135 5.482 53.257 1.00 72.56 92 SER A CA 1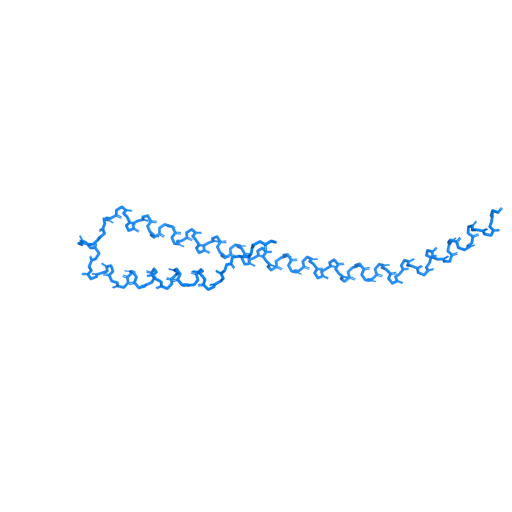
ATOM 780 C C . SER A 1 92 ? -18.264 6.637 53.766 1.00 72.56 92 SER A C 1
ATOM 782 O O . SER A 1 92 ? -17.450 6.423 54.658 1.00 72.56 92 SER A O 1
ATOM 784 N N . LYS A 1 93 ? -18.388 7.823 53.163 1.00 56.34 93 LYS A N 1
ATOM 785 C CA . LYS A 1 93 ? -17.828 9.092 53.638 1.00 56.34 93 LYS A CA 1
ATOM 786 C C . LYS A 1 93 ? -18.951 9.945 54.202 1.00 56.34 93 LYS A C 1
ATOM 788 O O . LYS A 1 93 ? -18.660 10.684 55.160 1.00 56.34 93 LYS A O 1
#

Secondary structure (DSSP, 8-state):
-PPP-HHHHHHHHHHHHHHHHHHHHHHHHHS-HHHHHHHHHHHHHHHHHHHHHHHHHHHHHHHHHHHHHHHHHHHHHHHHHHHHHHHHHHH--

Foldseek 3Di:
DDDDDPVVLVVLVVVVVVVVVCCVVCVVPPHDPVRVVVSVVVNVVSVVVVVVSVVVVVVVVVVVVVCVVVVVVCCVPPVVVVVVVVVVVVVVD

Radius of gyration: 27.58 Å; chains: 1; bounding box: 45×16×84 Å

Sequence (93 aa):
MKRIDTKEHQDLINVFERYKQFYDLYGNITVTEDDDKILRQRITELQGTYDYYQVLLFELSKCLRTYQLTSAILRSKMYSPVRKMTTINKKSK

pLDDT: mean 93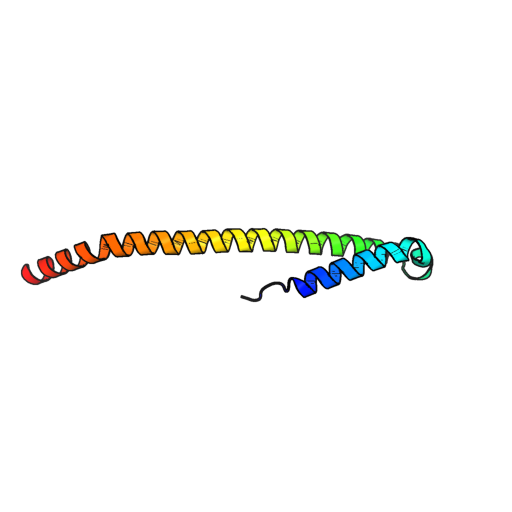.89, std 6.94, range [56.34, 98.44]